Protein AF-A0A0C3IH65-F1 (afdb_monomer_lite)

Secondary structure (DSSP, 8-state):
-GGGG-TTSS-GGGEEEEEEEPTT--SSGGGGSEEEE-SS-TTEETTTEEPPTTEEEEEEE-SSSS-PEEEEEEEGGGEEEPPP-STT-EEEE-SSTTTT-EEEEEEEESSSSSPEEEETT--EEEGGGEEEEEE-

Structure (mmCIF, N/CA/C/O backbone):
data_AF-A0A0C3IH65-F1
#
_entry.id   AF-A0A0C3IH65-F1
#
loop_
_atom_site.group_PDB
_atom_site.id
_atom_site.type_symbol
_atom_site.label_atom_id
_atom_site.label_alt_id
_atom_site.label_comp_id
_atom_site.label_asym_id
_atom_site.label_entity_id
_atom_site.label_seq_id
_atom_site.pdbx_PDB_ins_code
_atom_site.Cartn_x
_atom_site.Cartn_y
_atom_site.Cartn_z
_atom_site.occupancy
_atom_site.B_iso_or_equiv
_atom_site.auth_seq_id
_atom_site.auth_comp_id
_atom_site.auth_asym_id
_atom_site.auth_atom_id
_atom_site.pdbx_PDB_model_num
ATOM 1 N N . VAL A 1 1 ? 1.872 -9.777 -1.717 1.00 82.19 1 VAL A N 1
ATOM 2 C CA . VAL A 1 1 ? 1.281 -8.503 -2.195 1.00 82.19 1 VAL A CA 1
ATOM 3 C C . VAL A 1 1 ? 0.671 -8.653 -3.597 1.00 82.19 1 VAL A C 1
ATOM 5 O O . VAL A 1 1 ? 0.864 -7.795 -4.442 1.00 82.19 1 VAL A O 1
ATOM 8 N N . SER A 1 2 ? -0.071 -9.734 -3.873 1.00 87.75 2 SER A N 1
ATOM 9 C CA . SER A 1 2 ? -0.661 -9.985 -5.206 1.00 87.75 2 SER A CA 1
ATOM 10 C C . SER A 1 2 ? -1.624 -8.884 -5.655 1.00 87.75 2 SER A C 1
ATOM 12 O O . SER A 1 2 ? -1.628 -8.530 -6.823 1.00 87.75 2 SER A O 1
ATOM 14 N N . TRP A 1 3 ? -2.352 -8.287 -4.710 1.00 93.31 3 TRP A N 1
ATOM 15 C CA . TRP A 1 3 ? -3.235 -7.137 -4.918 1.00 93.31 3 TRP A CA 1
ATOM 16 C C . TRP A 1 3 ? -2.546 -5.919 -5.554 1.00 93.31 3 TRP A C 1
ATOM 18 O O . TRP A 1 3 ? -3.207 -5.126 -6.207 1.00 93.31 3 TRP A O 1
ATOM 28 N N . LEU A 1 4 ? -1.219 -5.768 -5.424 1.00 92.38 4 LEU A N 1
ATOM 29 C CA . LEU A 1 4 ? -0.493 -4.712 -6.139 1.00 92.38 4 LEU A CA 1
ATOM 30 C C . LEU A 1 4 ? -0.502 -4.933 -7.651 1.00 92.38 4 LEU A C 1
ATOM 32 O O . LEU A 1 4 ? -0.248 -3.993 -8.380 1.00 92.38 4 LEU A O 1
ATOM 36 N N . PHE A 1 5 ? -0.744 -6.138 -8.154 1.00 93.75 5 PHE A N 1
ATOM 37 C CA . PHE A 1 5 ? -0.704 -6.439 -9.590 1.00 93.75 5 PHE A CA 1
ATOM 38 C C . PHE A 1 5 ? -2.085 -6.430 -10.242 1.00 93.75 5 PHE A C 1
ATOM 40 O O . PHE A 1 5 ? -2.184 -6.545 -11.457 1.00 93.75 5 PHE A O 1
ATOM 47 N N . ASP A 1 6 ? -3.130 -6.242 -9.447 1.00 94.44 6 ASP A N 1
ATOM 48 C CA . ASP A 1 6 ? -4.494 -6.073 -9.918 1.00 94.44 6 ASP A CA 1
ATOM 49 C C . ASP A 1 6 ? -4.770 -4.575 -10.098 1.00 94.44 6 ASP A C 1
ATOM 51 O O . ASP A 1 6 ? -4.715 -3.816 -9.134 1.00 94.44 6 ASP A O 1
ATOM 55 N N . ASN A 1 7 ? -4.982 -4.129 -11.338 1.00 91.94 7 ASN A N 1
ATOM 56 C CA . ASN A 1 7 ? -5.212 -2.713 -11.647 1.00 91.94 7 ASN A CA 1
ATOM 57 C C . ASN A 1 7 ? -6.563 -2.202 -11.147 1.00 91.94 7 ASN A C 1
ATOM 59 O O . ASN A 1 7 ? -6.680 -1.004 -10.895 1.00 91.94 7 ASN A O 1
ATOM 63 N N . ASP A 1 8 ? -7.531 -3.095 -10.961 1.00 93.44 8 ASP A N 1
ATOM 64 C CA . ASP A 1 8 ? -8.878 -2.746 -10.518 1.00 93.44 8 ASP A CA 1
ATOM 65 C C . ASP A 1 8 ? -8.993 -2.763 -8.988 1.00 93.44 8 ASP A C 1
ATOM 67 O O . ASP A 1 8 ? -10.004 -2.345 -8.428 1.00 93.44 8 ASP A O 1
ATOM 71 N N . PHE A 1 9 ? -7.927 -3.179 -8.293 1.00 94.56 9 PHE A N 1
ATOM 72 C CA . PHE A 1 9 ? -7.905 -3.260 -6.838 1.00 94.56 9 PHE A CA 1
ATOM 73 C C . PHE A 1 9 ? -8.084 -1.901 -6.161 1.00 94.56 9 PHE A C 1
ATOM 75 O O . PHE A 1 9 ? -8.747 -1.803 -5.140 1.00 94.56 9 PHE A O 1
ATOM 82 N N . CYS A 1 10 ? -7.440 -0.849 -6.666 1.00 93.38 10 CYS A N 1
ATOM 83 C CA . CYS A 1 10 ? -7.456 0.478 -6.057 1.00 93.38 10 CYS A CA 1
ATOM 84 C C . CYS A 1 10 ? -7.096 1.536 -7.100 1.00 93.38 10 CYS A C 1
ATOM 86 O O . CYS A 1 10 ? -6.375 1.270 -8.060 1.00 93.38 10 CYS A O 1
ATOM 88 N N . ASN A 1 11 ? -7.507 2.784 -6.871 1.00 91.50 11 ASN A N 1
ATOM 89 C CA . ASN A 1 11 ? -7.046 3.915 -7.668 1.00 91.50 11 ASN A CA 1
ATOM 90 C C . ASN A 1 11 ? -5.577 4.282 -7.359 1.00 91.50 11 ASN A C 1
ATOM 92 O O . ASN A 1 11 ? -5.292 5.290 -6.709 1.00 91.50 11 ASN A O 1
ATOM 96 N N . PHE A 1 12 ? -4.633 3.466 -7.832 1.00 91.12 12 PHE A N 1
ATOM 97 C CA . PHE A 1 12 ? -3.194 3.651 -7.603 1.00 91.12 12 PHE A CA 1
ATOM 98 C C . PHE A 1 12 ? -2.638 4.965 -8.166 1.00 91.12 12 PHE A C 1
ATOM 100 O O . PHE A 1 12 ? -1.630 5.458 -7.673 1.00 91.12 12 PHE A O 1
ATOM 107 N N . SER A 1 13 ? -3.305 5.573 -9.153 1.00 91.56 13 SER A N 1
ATOM 108 C CA . SER A 1 13 ? -2.844 6.827 -9.765 1.00 91.56 13 SER A CA 1
ATOM 109 C C . SER A 1 13 ? -2.916 8.043 -8.834 1.00 91.56 13 SER A C 1
ATOM 111 O O . SER A 1 13 ? -2.305 9.067 -9.125 1.00 91.56 13 SER A O 1
ATOM 113 N N . LYS A 1 14 ? -3.657 7.947 -7.722 1.00 93.31 14 LYS A N 1
ATOM 114 C CA . LYS A 1 14 ? -3.840 9.043 -6.755 1.00 93.31 14 LYS A CA 1
ATOM 115 C C . LYS A 1 14 ? -3.167 8.798 -5.407 1.00 93.31 14 LYS A C 1
ATOM 117 O O . LYS A 1 14 ? -3.189 9.681 -4.552 1.00 93.31 14 LYS A O 1
ATOM 122 N N . TRP A 1 15 ? -2.618 7.603 -5.196 1.00 94.56 15 TRP A N 1
ATOM 123 C CA . TRP A 1 15 ? -2.179 7.162 -3.879 1.00 94.56 15 TRP A CA 1
ATOM 124 C C . TRP A 1 15 ? -0.868 6.395 -3.943 1.00 94.56 15 TRP A C 1
ATOM 126 O O . TRP A 1 15 ? -0.753 5.356 -4.592 1.00 94.56 15 TRP A O 1
ATOM 136 N N . HIS A 1 16 ? 0.107 6.883 -3.187 1.00 94.31 16 HIS A N 1
ATOM 137 C CA . HIS A 1 16 ? 1.350 6.189 -2.926 1.00 94.31 16 HIS A CA 1
ATOM 138 C C . HIS A 1 16 ? 1.065 5.079 -1.928 1.00 94.31 16 HIS A C 1
ATOM 140 O O . HIS A 1 16 ? 0.645 5.333 -0.797 1.00 94.31 16 HIS A O 1
ATOM 146 N N . VAL A 1 17 ? 1.319 3.838 -2.327 1.00 95.69 17 VAL A N 1
ATOM 147 C CA . VAL A 1 17 ? 1.208 2.697 -1.429 1.00 95.69 17 VAL A CA 1
ATOM 148 C C . VAL A 1 17 ? 2.499 2.558 -0.641 1.00 95.69 17 VAL A C 1
ATOM 150 O O . VAL A 1 17 ? 3.578 2.420 -1.219 1.00 95.69 17 VAL A O 1
ATOM 153 N N . CYS A 1 18 ? 2.389 2.566 0.685 1.00 95.50 18 CYS A N 1
ATOM 154 C CA . CYS A 1 18 ? 3.531 2.434 1.574 1.00 95.50 18 CYS A CA 1
ATOM 155 C C . CYS A 1 18 ? 3.865 0.964 1.831 1.00 95.50 18 CYS A C 1
ATOM 157 O O . CYS A 1 18 ? 3.042 0.188 2.313 1.00 95.50 18 CYS A O 1
ATOM 159 N N . LEU A 1 19 ? 5.109 0.583 1.570 1.00 95.19 19 LEU A N 1
ATOM 160 C CA . LEU A 1 19 ? 5.597 -0.785 1.673 1.00 95.19 19 LEU A CA 1
ATOM 161 C C . LEU A 1 19 ? 6.817 -0.852 2.590 1.00 95.19 19 LEU A C 1
ATOM 163 O O . LEU A 1 19 ? 7.590 0.095 2.719 1.00 95.19 19 LEU A O 1
ATOM 167 N N . ARG A 1 20 ? 7.002 -1.999 3.233 1.00 93.06 20 ARG A N 1
ATOM 168 C CA . ARG A 1 20 ? 8.234 -2.366 3.929 1.00 93.06 20 ARG A CA 1
ATOM 169 C C . ARG A 1 20 ? 9.035 -3.306 3.051 1.00 93.06 20 ARG A C 1
ATOM 171 O O . ARG A 1 20 ? 8.476 -4.253 2.495 1.00 93.06 20 ARG A O 1
ATOM 178 N N . VAL A 1 21 ? 10.338 -3.068 2.994 1.00 91.06 21 VAL A N 1
ATOM 179 C CA . VAL A 1 21 ? 11.283 -3.928 2.283 1.00 91.06 21 VAL A CA 1
ATOM 180 C C . VAL A 1 21 ? 11.794 -5.005 3.239 1.00 91.06 21 VAL A C 1
ATOM 182 O O . VAL A 1 21 ? 12.194 -4.713 4.365 1.00 91.06 21 VAL A O 1
ATOM 185 N N . GLY A 1 22 ? 11.750 -6.260 2.807 1.00 85.50 22 GLY A N 1
ATOM 186 C CA . GLY A 1 22 ? 12.278 -7.396 3.547 1.00 85.50 22 GLY A CA 1
ATOM 187 C C . GLY A 1 22 ? 13.802 -7.342 3.660 1.00 85.50 22 GLY A C 1
ATOM 188 O O . GLY A 1 22 ? 14.491 -6.842 2.774 1.00 85.50 22 GLY A O 1
ATOM 189 N N . LEU A 1 23 ? 14.341 -7.907 4.743 1.00 77.12 23 LEU A N 1
ATOM 190 C CA . LEU A 1 23 ? 15.789 -7.939 4.998 1.00 77.12 23 LEU A CA 1
ATOM 191 C C . LEU A 1 23 ? 16.584 -8.703 3.927 1.00 77.12 23 LEU A C 1
ATOM 193 O O . LEU A 1 23 ? 17.772 -8.455 3.775 1.00 77.12 23 LEU A O 1
ATOM 197 N N . ALA A 1 24 ? 15.935 -9.608 3.187 1.00 74.00 24 ALA A N 1
ATOM 198 C CA . ALA A 1 24 ? 16.552 -10.382 2.109 1.00 74.00 24 ALA A CA 1
ATOM 199 C C . ALA A 1 24 ? 16.903 -9.538 0.867 1.00 74.00 24 ALA A C 1
ATOM 201 O O . ALA A 1 24 ? 17.653 -9.991 0.000 1.00 74.00 24 ALA A O 1
ATOM 202 N N . TYR A 1 25 ? 16.380 -8.312 0.762 1.00 78.56 25 TYR A N 1
ATOM 203 C CA . TYR A 1 25 ? 16.714 -7.411 -0.330 1.00 78.56 25 TYR A CA 1
ATOM 204 C C . TYR A 1 25 ? 18.108 -6.801 -0.113 1.00 78.56 25 TYR A C 1
ATOM 206 O O . TYR A 1 25 ? 18.279 -5.784 0.555 1.00 78.56 25 TYR A O 1
ATOM 214 N N . ASN A 1 26 ? 19.118 -7.429 -0.713 1.00 66.38 26 ASN A N 1
ATOM 215 C CA . ASN A 1 26 ? 20.540 -7.127 -0.502 1.00 66.38 26 ASN A CA 1
ATOM 216 C C . ASN A 1 26 ? 21.049 -5.822 -1.154 1.00 66.38 26 ASN A C 1
ATOM 218 O O . ASN A 1 26 ? 22.254 -5.579 -1.165 1.00 66.38 26 ASN A O 1
ATOM 222 N N . ARG A 1 27 ? 20.180 -4.961 -1.705 1.00 65.62 27 ARG A N 1
ATOM 223 C CA . ARG A 1 27 ? 20.586 -3.690 -2.344 1.00 65.62 27 ARG A CA 1
ATOM 224 C C . ARG A 1 27 ? 20.491 -2.484 -1.396 1.00 65.62 27 ARG A C 1
ATOM 226 O O . ARG A 1 27 ? 19.945 -1.448 -1.760 1.00 65.62 27 ARG A O 1
ATOM 233 N N . GLY A 1 28 ? 21.035 -2.615 -0.183 1.00 62.53 28 GLY A N 1
ATOM 234 C CA . GLY A 1 28 ? 21.244 -1.500 0.755 1.00 62.53 28 GLY A CA 1
ATOM 235 C C . GLY A 1 28 ? 20.417 -1.542 2.049 1.00 62.53 28 GLY A C 1
ATOM 236 O O . GLY A 1 28 ? 19.769 -2.529 2.381 1.00 62.53 28 GLY A O 1
ATOM 237 N N . THR A 1 29 ? 20.436 -0.441 2.809 1.00 70.62 29 THR A N 1
ATOM 238 C CA . THR A 1 29 ? 19.802 -0.271 4.139 1.00 70.62 29 THR A CA 1
ATOM 239 C C . THR A 1 29 ? 18.297 0.045 4.086 1.00 70.62 29 THR A C 1
ATOM 241 O O . THR A 1 29 ? 17.744 0.659 5.003 1.00 70.62 29 THR A O 1
ATOM 244 N N . LEU A 1 30 ? 17.596 -0.391 3.033 1.00 75.88 30 LEU A N 1
ATOM 245 C CA . LEU A 1 30 ? 16.155 -0.150 2.874 1.00 75.88 30 LEU A CA 1
ATOM 246 C C . LEU A 1 30 ? 15.288 -0.994 3.815 1.00 75.88 30 LEU A C 1
ATOM 248 O O . LEU A 1 30 ? 14.157 -0.609 4.090 1.00 75.88 30 LEU A O 1
ATOM 252 N N . GLY A 1 31 ? 15.815 -2.084 4.384 1.00 70.56 31 GLY A N 1
ATOM 253 C CA . GLY A 1 31 ? 15.051 -2.995 5.251 1.00 70.56 31 GLY A CA 1
ATOM 254 C C . GLY A 1 31 ? 14.470 -2.371 6.532 1.00 70.56 31 GLY A C 1
ATOM 255 O O . GLY A 1 31 ? 13.645 -2.987 7.202 1.00 70.56 31 GLY A O 1
ATOM 256 N N . LYS A 1 32 ? 14.879 -1.144 6.892 1.00 73.12 32 LYS A N 1
ATOM 257 C CA . LYS A 1 32 ? 14.309 -0.374 8.016 1.00 73.12 32 LYS A CA 1
ATOM 258 C C . LYS A 1 32 ? 13.386 0.768 7.576 1.00 73.12 32 LYS A C 1
ATOM 260 O O . LYS A 1 32 ? 12.828 1.449 8.433 1.00 73.12 32 LYS A O 1
ATOM 265 N N . ARG A 1 33 ? 13.253 1.012 6.271 1.00 82.88 33 ARG A N 1
ATOM 266 C CA . ARG A 1 33 ? 12.524 2.155 5.714 1.00 82.88 33 ARG A CA 1
ATOM 267 C C . ARG A 1 33 ? 11.148 1.733 5.205 1.00 82.88 33 ARG A C 1
ATOM 269 O O . ARG A 1 33 ? 10.929 0.586 4.815 1.00 82.88 33 ARG A O 1
ATOM 276 N N . VAL A 1 34 ? 10.228 2.692 5.218 1.00 88.62 34 VAL A N 1
ATOM 277 C CA . VAL A 1 34 ? 8.999 2.625 4.427 1.00 88.62 34 VAL A CA 1
ATOM 278 C C . VAL A 1 34 ? 9.326 3.214 3.059 1.00 88.62 34 VAL A C 1
ATOM 280 O O . VAL A 1 34 ? 9.920 4.287 2.981 1.00 88.62 34 VAL A O 1
ATOM 283 N N . VAL A 1 35 ? 8.990 2.479 2.007 1.00 91.81 35 VAL A N 1
ATOM 284 C CA . VAL A 1 35 ? 9.146 2.893 0.608 1.00 91.81 35 VAL A CA 1
ATOM 285 C C . VAL A 1 35 ? 7.768 3.092 -0.002 1.00 91.81 35 VAL A C 1
ATOM 287 O O . VAL A 1 35 ? 6.795 2.513 0.484 1.00 91.81 35 VAL A O 1
ATOM 290 N N . HIS A 1 36 ? 7.665 3.901 -1.046 1.00 93.56 36 HIS A N 1
ATOM 291 C CA . HIS A 1 36 ? 6.383 4.235 -1.664 1.00 93.56 36 HIS A CA 1
ATOM 292 C C . HIS A 1 36 ? 6.344 3.743 -3.102 1.00 93.56 36 HIS A C 1
ATOM 294 O O . HIS A 1 36 ? 7.366 3.773 -3.772 1.00 93.56 36 HIS A O 1
ATOM 300 N N . THR A 1 37 ? 5.197 3.291 -3.602 1.00 93.94 37 THR A N 1
ATOM 301 C CA . THR A 1 37 ? 5.062 3.021 -5.042 1.00 93.94 37 THR A CA 1
ATOM 302 C C . THR A 1 37 ? 5.262 4.295 -5.851 1.00 93.94 37 THR A C 1
ATOM 304 O O . THR A 1 37 ? 4.876 5.379 -5.411 1.00 93.94 37 THR A O 1
ATOM 307 N N . THR A 1 38 ? 5.828 4.169 -7.048 1.00 91.12 38 THR A N 1
ATOM 308 C CA . THR A 1 38 ? 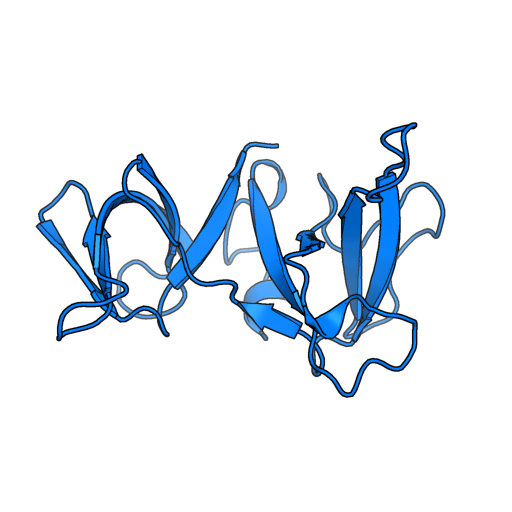5.864 5.284 -8.005 1.00 91.12 38 THR A CA 1
ATOM 309 C C . THR A 1 38 ? 4.452 5.581 -8.525 1.00 91.12 38 THR A C 1
ATOM 311 O O . THR A 1 38 ? 3.573 4.720 -8.489 1.00 91.12 38 THR A O 1
ATOM 314 N N . ILE A 1 39 ? 4.223 6.822 -8.945 1.00 87.88 39 ILE A N 1
ATOM 315 C CA . ILE A 1 39 ? 2.956 7.335 -9.479 1.00 87.88 39 ILE A CA 1
ATOM 316 C C . ILE A 1 39 ? 3.256 8.062 -10.793 1.00 87.88 39 ILE A C 1
ATOM 318 O O . ILE A 1 39 ? 4.351 8.615 -10.920 1.00 87.88 39 ILE A O 1
ATOM 322 N N . PRO A 1 40 ? 2.325 8.070 -11.767 1.00 88.25 40 PRO A N 1
ATOM 323 C CA . PRO A 1 40 ? 0.987 7.451 -11.741 1.00 88.25 40 PRO A CA 1
ATOM 324 C C . PRO A 1 40 ? 0.985 5.934 -11.938 1.00 88.25 40 PRO A C 1
ATOM 326 O O . PRO A 1 40 ? -0.016 5.282 -11.646 1.00 88.25 40 PRO A O 1
ATOM 329 N N . ASP A 1 41 ? 2.106 5.371 -12.382 1.00 90.50 41 ASP A N 1
ATOM 330 C CA . ASP A 1 41 ? 2.270 3.938 -12.587 1.00 90.50 41 ASP A CA 1
ATOM 331 C C . ASP A 1 41 ? 3.274 3.361 -11.579 1.00 90.50 41 ASP A C 1
ATOM 333 O O . ASP A 1 41 ? 4.463 3.682 -11.583 1.00 90.50 41 ASP A O 1
ATOM 337 N N . ARG A 1 42 ? 2.783 2.450 -10.733 1.00 91.75 42 ARG A N 1
ATOM 338 C CA . ARG A 1 42 ? 3.559 1.724 -9.713 1.00 91.75 42 ARG A CA 1
ATOM 339 C C . ARG A 1 42 ? 4.603 0.768 -10.284 1.00 91.75 42 ARG A C 1
ATOM 341 O O . ARG A 1 42 ? 5.413 0.226 -9.531 1.00 91.75 42 ARG A O 1
ATOM 348 N N . PHE A 1 43 ? 4.603 0.562 -11.593 1.00 92.94 43 PHE A N 1
ATOM 349 C CA . PHE A 1 43 ? 5.601 -0.220 -12.305 1.00 92.94 43 PHE A CA 1
ATOM 350 C C . PHE A 1 43 ? 6.557 0.652 -13.111 1.00 92.94 43 PHE A C 1
ATOM 352 O O . PHE A 1 43 ? 7.620 0.164 -13.469 1.00 92.94 43 PHE A O 1
ATOM 359 N N . PHE A 1 44 ? 6.262 1.927 -13.353 1.00 90.88 44 PHE A N 1
ATOM 360 C CA . PHE A 1 44 ? 7.137 2.790 -14.140 1.00 90.88 44 PHE A CA 1
ATOM 361 C C . PHE A 1 44 ? 8.053 3.635 -13.249 1.00 90.88 44 PHE A C 1
ATOM 363 O O . PHE A 1 44 ? 7.680 4.087 -12.169 1.00 90.88 44 PHE A O 1
ATOM 370 N N . SER A 1 45 ? 9.286 3.849 -13.688 1.00 83.69 45 SER A N 1
ATOM 371 C CA . SER A 1 45 ? 10.197 4.864 -13.162 1.00 83.69 45 SER A CA 1
ATOM 372 C C . SER A 1 45 ? 10.695 5.687 -14.338 1.00 83.69 45 SER A C 1
ATOM 374 O O . SER A 1 45 ? 11.221 5.118 -15.289 1.00 83.69 45 SER A O 1
ATOM 376 N N . GLU A 1 46 ? 10.628 7.015 -14.257 1.00 80.06 46 GLU A N 1
ATOM 377 C CA . GLU A 1 46 ? 11.191 7.884 -15.304 1.00 80.06 46 GLU A CA 1
ATOM 378 C C . GLU A 1 46 ? 12.678 7.600 -15.562 1.00 80.06 46 GLU A C 1
ATOM 380 O O . GLU A 1 46 ? 13.155 7.693 -16.689 1.00 80.06 46 GLU A O 1
ATOM 385 N N . LYS A 1 47 ? 13.411 7.195 -14.519 1.00 81.19 47 LYS A N 1
ATOM 386 C CA . LYS A 1 47 ? 14.850 6.930 -14.585 1.00 81.19 47 LYS A CA 1
ATOM 387 C C . LYS A 1 47 ? 15.193 5.538 -15.121 1.00 81.19 47 LYS A C 1
ATOM 389 O O . LYS A 1 47 ? 16.266 5.354 -15.692 1.00 81.19 47 LYS A O 1
ATOM 394 N N . HIS A 1 48 ? 14.334 4.547 -14.883 1.00 83.19 48 HIS A N 1
ATOM 395 C CA . HIS A 1 48 ? 14.658 3.132 -15.108 1.00 83.19 48 HIS A CA 1
ATOM 396 C C . HIS A 1 48 ? 13.687 2.400 -16.044 1.00 83.19 48 HIS A C 1
ATOM 398 O O . HIS A 1 48 ? 13.926 1.241 -16.373 1.00 83.19 48 HIS A O 1
ATOM 404 N N . GLY A 1 49 ? 12.629 3.067 -16.505 1.00 89.00 49 GLY A N 1
ATOM 405 C CA . GLY A 1 49 ? 11.588 2.485 -17.342 1.00 89.00 49 GLY A CA 1
ATOM 406 C C . GLY A 1 49 ? 10.619 1.598 -16.560 1.00 89.00 49 GLY A C 1
ATOM 407 O O . GLY A 1 49 ? 10.389 1.787 -15.364 1.00 89.00 49 GLY A O 1
ATOM 408 N N . VAL A 1 50 ? 10.021 0.639 -17.265 1.00 92.62 50 VAL A N 1
ATOM 409 C CA . VAL A 1 50 ? 9.048 -0.307 -16.705 1.00 92.62 50 VAL A CA 1
ATOM 410 C C . VAL A 1 50 ? 9.768 -1.373 -15.874 1.00 92.62 50 VAL A C 1
ATOM 412 O O . VAL A 1 50 ? 10.751 -1.973 -16.310 1.00 92.62 50 VAL A O 1
ATOM 415 N N . ALA A 1 51 ? 9.256 -1.632 -14.675 1.00 91.88 51 ALA A N 1
ATOM 416 C CA . ALA A 1 51 ? 9.722 -2.679 -13.786 1.00 91.88 51 ALA A CA 1
ATOM 417 C C . ALA A 1 51 ? 9.545 -4.062 -14.441 1.00 91.88 51 ALA A C 1
ATOM 419 O O . ALA A 1 51 ? 8.516 -4.317 -15.072 1.00 91.88 51 ALA A O 1
ATOM 420 N N . PRO A 1 52 ? 10.499 -4.996 -14.271 1.00 92.69 52 PRO A N 1
ATOM 421 C CA . PRO A 1 52 ? 10.335 -6.357 -14.760 1.00 92.69 52 PRO A CA 1
ATOM 422 C C . PRO A 1 52 ? 9.100 -7.041 -14.152 1.00 92.69 52 PRO A C 1
ATOM 424 O O . PRO A 1 52 ? 8.670 -6.680 -13.051 1.00 92.69 52 PRO A O 1
ATOM 427 N N . PRO A 1 53 ? 8.567 -8.094 -14.797 1.00 92.00 53 PRO A N 1
ATOM 428 C CA . PRO A 1 53 ? 7.461 -8.869 -14.247 1.00 92.00 53 PRO A CA 1
ATOM 429 C C . PRO A 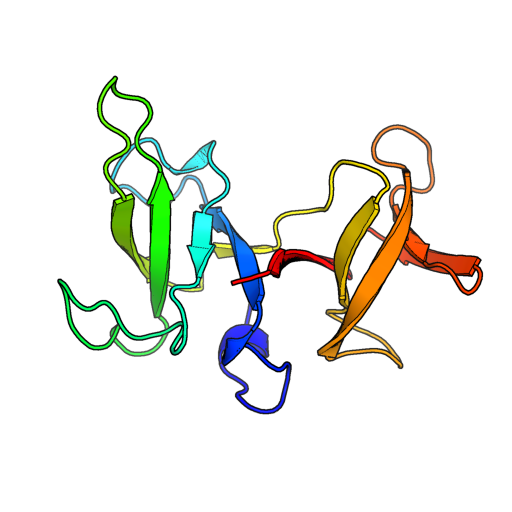1 53 ? 7.708 -9.295 -12.792 1.00 92.00 53 PRO A C 1
ATOM 431 O O . PRO A 1 53 ? 8.808 -9.711 -12.417 1.00 92.00 53 PRO A O 1
ATOM 434 N N . GLY A 1 54 ? 6.685 -9.150 -11.948 1.00 93.19 54 GLY A N 1
ATOM 435 C CA . GLY A 1 54 ? 6.764 -9.467 -10.517 1.00 93.19 54 GLY A CA 1
ATOM 436 C C . GLY A 1 54 ? 7.563 -8.471 -9.666 1.00 93.19 54 GLY A C 1
ATOM 437 O O . GLY A 1 54 ? 7.773 -8.733 -8.479 1.00 93.19 54 GLY A O 1
ATOM 438 N N . HIS A 1 55 ? 7.998 -7.343 -10.230 1.00 93.06 55 HIS A N 1
ATOM 439 C CA . HIS A 1 55 ? 8.661 -6.263 -9.501 1.00 93.06 55 HIS A CA 1
ATOM 440 C C . HIS A 1 55 ? 7.774 -5.022 -9.424 1.00 93.06 55 HIS A C 1
ATOM 442 O O . HIS A 1 55 ? 6.844 -4.851 -10.206 1.00 93.06 55 HIS A O 1
ATOM 448 N N . VAL A 1 56 ? 8.075 -4.155 -8.462 1.00 92.62 56 VAL A N 1
ATOM 449 C CA . VAL A 1 56 ? 7.387 -2.880 -8.240 1.00 92.62 56 VAL A CA 1
ATOM 450 C C . VAL A 1 56 ? 8.421 -1.761 -8.282 1.00 92.62 56 VAL A C 1
ATOM 452 O O . VAL A 1 56 ? 9.512 -1.901 -7.722 1.00 92.62 56 VAL A O 1
ATOM 455 N N . SER A 1 57 ? 8.079 -0.661 -8.947 1.00 93.00 57 SER A N 1
ATOM 456 C CA . SER A 1 57 ? 8.862 0.571 -8.940 1.00 93.00 57 SER A CA 1
ATOM 457 C C . SER A 1 57 ? 8.535 1.356 -7.674 1.00 93.00 57 SER A C 1
ATOM 459 O O . SER A 1 57 ? 7.384 1.743 -7.455 1.00 93.00 57 SER A 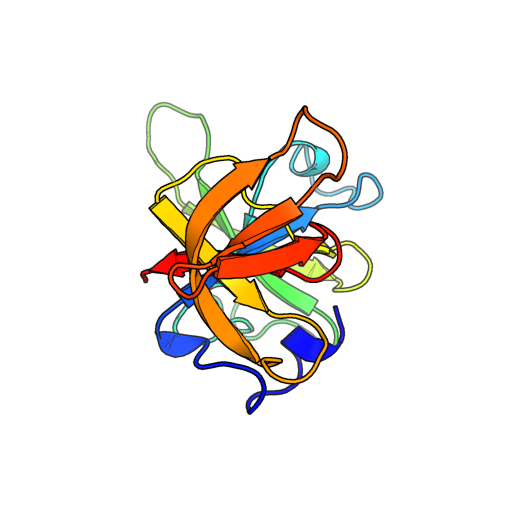O 1
ATOM 461 N N . VAL A 1 58 ? 9.535 1.598 -6.830 1.00 91.00 58 VAL A N 1
ATOM 462 C CA . VAL A 1 58 ? 9.373 2.314 -5.563 1.00 91.00 58 VAL A CA 1
ATOM 463 C C . VAL A 1 58 ? 10.266 3.545 -5.485 1.00 91.00 58 VAL A C 1
ATOM 465 O O . VAL A 1 58 ? 11.403 3.533 -5.956 1.00 91.00 58 VAL A O 1
ATOM 468 N N . THR A 1 59 ? 9.761 4.592 -4.847 1.00 89.06 59 THR A N 1
ATOM 469 C CA . THR A 1 59 ? 10.491 5.805 -4.496 1.00 89.06 59 THR A CA 1
ATOM 470 C C . THR A 1 59 ? 10.897 5.782 -3.027 1.00 89.06 59 THR A C 1
ATOM 472 O O . THR A 1 59 ? 10.162 5.317 -2.146 1.00 89.06 59 THR A O 1
ATOM 475 N N . VAL A 1 60 ? 12.101 6.281 -2.755 1.00 84.25 60 VAL A N 1
ATOM 476 C CA . VAL A 1 60 ? 12.663 6.411 -1.409 1.00 84.25 60 VAL A CA 1
ATOM 477 C C . VAL A 1 60 ? 13.289 7.788 -1.262 1.00 84.25 60 VAL A C 1
ATOM 479 O O . VAL A 1 60 ? 14.097 8.199 -2.090 1.00 84.25 60 VAL A O 1
ATOM 482 N N . THR A 1 61 ? 12.965 8.491 -0.181 1.00 74.50 61 THR A N 1
ATOM 483 C CA . THR A 1 61 ? 13.659 9.731 0.174 1.00 74.50 61 THR A CA 1
ATOM 484 C C . THR A 1 61 ? 14.999 9.398 0.835 1.00 74.50 61 THR A C 1
ATOM 486 O O . THR A 1 61 ? 15.043 8.690 1.852 1.00 74.50 61 THR A O 1
ATOM 489 N N . SER A 1 62 ? 16.106 9.886 0.270 1.00 66.12 62 SER A N 1
ATOM 490 C CA . SER A 1 62 ? 17.419 9.781 0.913 1.00 66.12 62 SER A CA 1
ATOM 491 C C . SER A 1 62 ? 17.477 10.627 2.192 1.00 66.12 62 SER A C 1
ATOM 493 O O . SER A 1 62 ? 16.783 11.628 2.334 1.00 66.12 62 SER A O 1
ATOM 495 N N . SER A 1 63 ? 18.303 10.204 3.150 1.00 61.25 63 SER A N 1
ATOM 496 C CA . SER A 1 63 ? 18.495 10.889 4.437 1.00 61.25 63 SER A CA 1
ATOM 497 C C . SER A 1 63 ? 19.603 11.951 4.409 1.00 61.25 63 SER A C 1
ATOM 499 O O . SER A 1 63 ? 19.919 12.520 5.450 1.00 61.25 63 SER A O 1
ATOM 501 N N . THR A 1 64 ? 20.245 12.180 3.262 1.00 55.31 64 THR A N 1
ATOM 502 C CA . THR A 1 64 ? 21.285 13.208 3.104 1.00 55.31 64 THR A CA 1
ATOM 503 C C . THR A 1 64 ? 20.680 14.585 2.812 1.00 55.31 64 THR A C 1
ATOM 505 O O . THR A 1 64 ? 19.562 14.682 2.325 1.00 55.31 64 THR A O 1
ATOM 508 N N . VAL A 1 65 ? 21.432 15.648 3.126 1.00 49.31 65 VAL A N 1
ATOM 509 C CA . VAL A 1 65 ? 21.026 17.076 3.198 1.00 49.31 65 VAL A CA 1
ATOM 510 C C . VAL A 1 65 ? 20.429 17.651 1.895 1.00 49.31 65 VAL A C 1
ATOM 512 O O . VAL A 1 65 ? 19.820 18.716 1.908 1.00 49.31 65 VAL A O 1
ATOM 515 N N . SER A 1 66 ? 20.51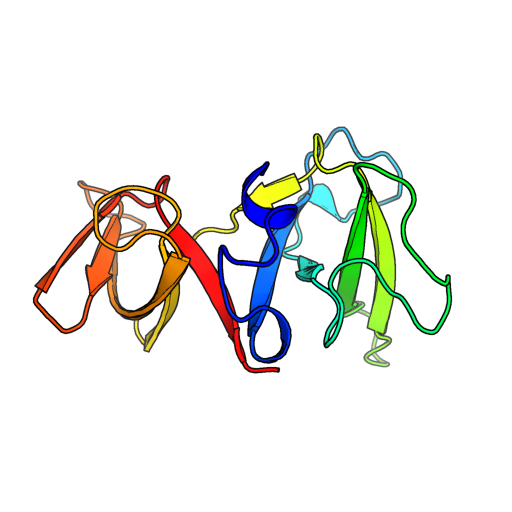6 16.928 0.781 1.00 50.94 66 SER A N 1
ATOM 516 C CA . SER A 1 66 ? 19.687 17.133 -0.405 1.00 50.94 66 SER A CA 1
ATOM 517 C C . SER A 1 66 ? 18.674 15.991 -0.504 1.00 50.94 66 SER A C 1
ATOM 519 O O . SER A 1 66 ? 19.049 14.821 -0.575 1.00 50.94 66 SER A O 1
ATOM 521 N N . THR A 1 67 ? 17.385 16.325 -0.491 1.00 59.41 67 THR A N 1
ATOM 522 C CA . THR A 1 67 ? 16.236 15.410 -0.561 1.00 59.41 67 THR A CA 1
ATOM 523 C C . THR A 1 67 ? 16.168 14.702 -1.920 1.00 59.41 67 THR A C 1
ATOM 525 O O . THR A 1 67 ? 15.275 14.944 -2.725 1.00 59.41 67 THR A O 1
ATOM 528 N N . ILE A 1 68 ? 17.152 13.860 -2.228 1.00 69.75 68 ILE A N 1
ATOM 529 C CA . ILE A 1 68 ? 17.195 13.096 -3.470 1.00 69.75 68 ILE A CA 1
ATOM 530 C C . ILE A 1 68 ? 16.163 11.976 -3.351 1.00 69.75 68 ILE A C 1
ATOM 532 O O . ILE A 1 68 ? 16.202 11.170 -2.415 1.00 69.75 68 ILE A O 1
ATOM 536 N N . ILE A 1 69 ? 15.234 11.953 -4.304 1.00 76.38 69 ILE A N 1
ATOM 537 C CA . ILE A 1 69 ? 14.321 10.835 -4.515 1.00 76.38 69 ILE A CA 1
ATOM 538 C C . ILE A 1 69 ? 15.093 9.771 -5.289 1.00 76.38 69 ILE A C 1
ATOM 540 O O . ILE A 1 69 ? 15.544 9.991 -6.413 1.00 76.38 69 ILE A O 1
ATOM 544 N N . GLU A 1 70 ? 15.271 8.612 -4.671 1.00 83.38 70 GLU A N 1
ATOM 545 C CA . GLU A 1 70 ? 15.831 7.441 -5.328 1.00 83.38 70 GLU A CA 1
ATOM 546 C C . GLU A 1 70 ? 14.710 6.537 -5.823 1.00 83.38 70 GLU A C 1
ATOM 548 O O . GLU A 1 70 ? 13.745 6.278 -5.102 1.00 83.38 70 GLU A O 1
ATOM 553 N N . HIS A 1 71 ? 14.870 6.015 -7.036 1.00 85.19 71 HIS A N 1
ATOM 554 C CA . HIS A 1 71 ? 13.971 5.022 -7.607 1.00 85.19 71 HIS A CA 1
ATOM 555 C C . HIS A 1 71 ? 14.630 3.649 -7.542 1.00 85.19 71 HIS A C 1
ATOM 557 O O . HIS A 1 71 ? 15.780 3.482 -7.948 1.00 85.19 71 HIS A O 1
ATOM 563 N N . HIS A 1 72 ? 13.888 2.665 -7.048 1.00 88.00 72 HIS A N 1
ATOM 564 C CA . HIS A 1 72 ? 14.313 1.275 -6.958 1.00 88.00 72 HIS A CA 1
ATOM 565 C C . HIS A 1 72 ? 13.268 0.377 -7.605 1.00 88.00 72 HIS A C 1
ATOM 567 O O . HIS A 1 72 ? 12.076 0.667 -7.577 1.00 88.00 72 HIS A O 1
ATOM 573 N N . THR A 1 73 ? 13.709 -0.756 -8.134 1.00 91.12 73 THR A N 1
ATOM 574 C CA . THR A 1 73 ? 12.813 -1.801 -8.626 1.00 91.12 73 THR A CA 1
ATOM 575 C C . THR A 1 73 ? 12.988 -3.029 -7.752 1.00 91.12 73 THR A C 1
ATOM 577 O O . THR A 1 73 ? 14.052 -3.648 -7.754 1.00 91.12 73 THR A O 1
ATOM 580 N N . ILE A 1 74 ? 11.960 -3.357 -6.969 1.00 90.56 74 ILE A N 1
ATOM 581 C CA . ILE A 1 74 ? 12.047 -4.373 -5.913 1.00 90.56 74 ILE A CA 1
ATOM 582 C C . ILE A 1 74 ? 11.121 -5.550 -6.244 1.00 90.56 74 ILE A C 1
ATOM 584 O O . ILE A 1 74 ? 9.963 -5.321 -6.605 1.00 90.56 74 ILE A O 1
ATOM 588 N N . PRO A 1 75 ? 11.585 -6.809 -6.114 1.00 92.25 75 PRO A N 1
ATOM 589 C CA . PRO A 1 75 ? 10.723 -7.976 -6.250 1.00 92.25 75 PRO A CA 1
ATOM 590 C C . PRO A 1 75 ? 9.567 -7.938 -5.246 1.00 92.25 75 PRO A C 1
ATOM 592 O O . PRO A 1 75 ? 9.768 -7.716 -4.054 1.00 92.25 75 PRO A O 1
ATOM 595 N N . ALA A 1 76 ? 8.354 -8.257 -5.691 1.00 92.06 76 ALA A N 1
ATOM 596 C CA . ALA A 1 76 ? 7.167 -8.263 -4.836 1.00 92.06 76 ALA A CA 1
ATOM 597 C C . ALA A 1 76 ? 7.274 -9.203 -3.624 1.00 92.06 76 ALA A C 1
ATOM 599 O O . ALA A 1 76 ? 6.680 -8.939 -2.581 1.00 92.06 76 ALA A O 1
ATOM 600 N N . ARG A 1 77 ? 8.039 -10.296 -3.745 1.00 91.81 77 ARG A N 1
ATOM 601 C CA . ARG A 1 77 ? 8.310 -11.234 -2.640 1.00 91.81 77 ARG A CA 1
ATOM 602 C C . ARG A 1 77 ? 9.079 -10.595 -1.479 1.00 91.81 77 ARG A C 1
ATOM 604 O O . ARG A 1 77 ? 8.956 -11.059 -0.353 1.00 91.81 77 ARG A O 1
ATOM 611 N N . ASP A 1 78 ? 9.824 -9.529 -1.761 1.00 92.12 78 ASP A N 1
ATOM 612 C CA . ASP A 1 78 ? 10.617 -8.787 -0.784 1.00 92.12 78 ASP A CA 1
ATOM 613 C C . ASP A 1 78 ? 9.857 -7.554 -0.267 1.00 92.12 78 ASP A C 1
ATOM 615 O O . ASP A 1 78 ? 10.427 -6.722 0.434 1.00 92.12 78 ASP A O 1
ATOM 619 N N . LEU A 1 79 ? 8.568 -7.418 -0.598 1.00 92.94 79 LEU A N 1
ATOM 620 C CA . LEU A 1 79 ? 7.715 -6.310 -0.180 1.00 92.94 79 LEU A CA 1
ATOM 621 C C . LEU A 1 79 ? 6.574 -6.807 0.707 1.00 92.94 79 LEU A C 1
ATOM 623 O O . LEU A 1 79 ? 5.935 -7.830 0.456 1.00 92.94 79 LEU A O 1
ATOM 627 N N . SER A 1 80 ? 6.273 -6.025 1.737 1.00 94.31 80 SER A N 1
ATOM 628 C CA . SER A 1 80 ? 5.111 -6.233 2.601 1.00 94.31 80 SER A CA 1
ATOM 629 C C . SER A 1 80 ? 4.365 -4.918 2.833 1.00 94.31 80 SER A C 1
ATOM 631 O O . SER A 1 80 ? 4.983 -3.856 2.749 1.00 94.31 80 SER A O 1
ATOM 633 N N . PRO A 1 81 ? 3.050 -4.952 3.112 1.00 95.75 81 PRO A N 1
ATOM 634 C CA . PRO A 1 81 ? 2.297 -3.748 3.450 1.00 95.75 81 PRO A CA 1
ATOM 635 C C . PRO A 1 81 ? 2.920 -3.018 4.645 1.00 95.75 81 PRO A C 1
ATOM 637 O O . PRO A 1 81 ? 3.275 -3.643 5.650 1.00 95.75 81 PRO A O 1
ATOM 640 N N . ALA A 1 82 ? 3.052 -1.694 4.564 1.00 95.31 82 ALA A N 1
ATOM 641 C CA . ALA A 1 82 ? 3.393 -0.902 5.735 1.00 95.31 82 ALA A CA 1
ATOM 642 C C . ALA A 1 82 ? 2.129 -0.645 6.559 1.00 95.31 82 ALA A C 1
ATOM 644 O O . ALA A 1 82 ? 1.139 -0.132 6.050 1.00 95.31 82 ALA A O 1
ATOM 645 N N . ASN A 1 83 ? 2.167 -0.966 7.849 1.00 95.00 83 ASN A N 1
ATOM 646 C CA . ASN A 1 83 ? 1.053 -0.655 8.739 1.00 95.00 83 ASN A CA 1
ATOM 647 C C . ASN A 1 83 ? 0.954 0.860 8.979 1.00 95.00 83 ASN A C 1
ATOM 649 O O . ASN A 1 83 ? 1.993 1.503 9.176 1.00 95.00 83 ASN A O 1
ATOM 653 N N . PRO A 1 84 ? -0.266 1.408 9.084 1.00 95.06 84 PRO A N 1
ATOM 654 C CA . PRO A 1 84 ? -0.473 2.736 9.641 1.00 95.06 84 PRO A CA 1
ATOM 655 C C . PRO A 1 84 ? 0.068 2.842 11.070 1.00 95.06 84 PRO A C 1
ATOM 657 O O . PRO A 1 84 ? 0.124 1.859 11.818 1.00 95.06 84 PRO A O 1
ATOM 660 N N . THR A 1 85 ? 0.464 4.048 11.461 1.00 93.44 85 THR A N 1
ATOM 661 C CA . THR A 1 85 ? 1.121 4.320 12.745 1.00 93.44 85 THR A CA 1
ATOM 662 C C . THR A 1 85 ? 0.403 5.368 13.588 1.00 93.44 85 THR A C 1
ATOM 664 O O . THR A 1 85 ? 0.598 5.378 14.805 1.00 93.44 85 THR A O 1
ATOM 667 N N . SER A 1 86 ? -0.455 6.198 12.989 1.00 93.25 86 SER A N 1
ATOM 668 C CA . SER A 1 86 ? -1.154 7.285 13.677 1.00 93.25 86 SER A CA 1
ATOM 669 C C . SER A 1 86 ? -2.586 7.503 13.178 1.00 93.25 86 SER A C 1
ATOM 671 O O . SER A 1 86 ? -2.978 7.073 12.096 1.00 93.25 86 SER A O 1
ATOM 673 N N . THR A 1 87 ? -3.385 8.173 14.010 1.00 94.50 87 THR A N 1
ATOM 674 C CA . THR A 1 87 ? -4.700 8.712 13.630 1.00 94.50 87 THR A CA 1
ATOM 675 C C . THR A 1 87 ? -4.552 9.777 12.541 1.00 94.50 87 THR A C 1
ATOM 677 O O . THR A 1 87 ? -3.549 10.486 12.491 1.00 94.50 87 THR A O 1
ATOM 680 N N . GLY A 1 88 ? -5.559 9.888 11.676 1.00 94.06 88 GLY A N 1
ATOM 681 C CA . GLY A 1 88 ? -5.643 10.867 10.595 1.00 94.06 88 GLY A CA 1
ATOM 682 C C . GLY A 1 88 ? -4.954 10.438 9.299 1.00 94.06 88 GLY A C 1
ATOM 683 O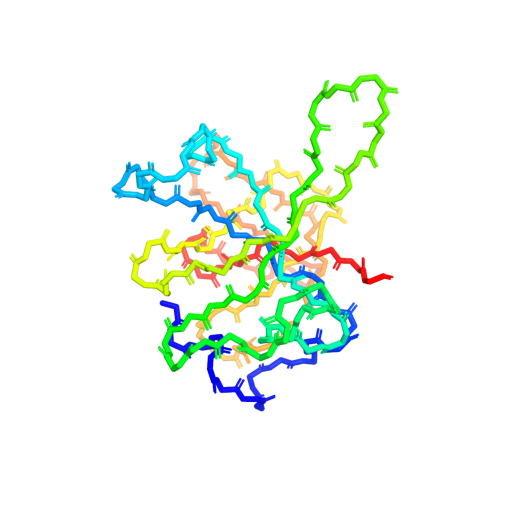 O . GLY A 1 88 ? -5.204 11.066 8.273 1.00 94.06 88 GLY A O 1
ATOM 684 N N . GLN A 1 89 ? -4.135 9.379 9.335 1.00 95.75 89 GLN A N 1
ATOM 685 C CA . GLN A 1 89 ? -3.566 8.739 8.146 1.00 95.75 89 GLN A CA 1
ATOM 686 C C . GLN A 1 89 ? -4.650 8.049 7.310 1.00 95.75 89 GLN A C 1
ATOM 688 O O . GLN A 1 89 ? -5.733 7.748 7.812 1.00 95.75 89 GLN A O 1
ATOM 693 N N . PHE A 1 90 ? -4.335 7.760 6.050 1.00 96.94 90 PHE A N 1
ATOM 694 C CA . PHE A 1 90 ? -5.182 6.963 5.169 1.00 96.94 90 PHE A CA 1
ATOM 695 C C . PHE A 1 90 ? -4.683 5.521 5.107 1.00 96.94 90 PHE A C 1
ATOM 697 O O . PHE A 1 90 ? -3.476 5.264 5.152 1.00 96.94 90 PHE A O 1
ATOM 704 N N . CYS A 1 91 ? -5.604 4.571 4.987 1.00 97.06 91 CYS A N 1
ATOM 705 C CA . CYS A 1 91 ? -5.262 3.185 4.709 1.00 97.06 91 CYS A CA 1
ATOM 706 C C . CYS A 1 91 ? -6.075 2.602 3.561 1.00 97.06 91 CYS A C 1
ATOM 708 O O . CYS A 1 91 ? -7.281 2.812 3.481 1.00 97.06 91 CYS A O 1
ATOM 710 N N . LEU A 1 92 ? -5.397 1.810 2.736 1.00 97.69 92 LEU A N 1
ATOM 711 C CA . LEU A 1 92 ? -5.985 0.880 1.784 1.00 97.69 92 LEU A CA 1
ATOM 712 C C . LEU A 1 92 ? -6.378 -0.409 2.507 1.00 97.69 92 LEU A C 1
ATOM 714 O O . LEU A 1 92 ? -5.559 -1.001 3.217 1.00 97.69 92 LEU A O 1
ATOM 718 N N . ILE A 1 93 ? -7.610 -0.860 2.305 1.00 97.44 93 ILE A N 1
ATOM 719 C CA . ILE A 1 93 ? -8.133 -2.094 2.887 1.00 97.44 93 ILE A CA 1
ATOM 720 C C . ILE A 1 93 ? -7.766 -3.273 1.982 1.00 97.44 93 ILE A C 1
ATOM 722 O O . ILE A 1 93 ? -8.071 -3.304 0.793 1.00 97.44 93 ILE A O 1
ATOM 726 N N . LEU A 1 94 ? -7.079 -4.265 2.548 1.00 96.94 94 LEU A N 1
ATOM 727 C CA . LEU A 1 94 ? -6.495 -5.375 1.795 1.00 96.94 94 LEU A CA 1
ATOM 728 C C . LEU A 1 94 ? -7.412 -6.596 1.692 1.00 96.94 94 LEU A C 1
ATOM 730 O O . LEU A 1 94 ? -7.193 -7.441 0.821 1.00 96.94 94 LEU A O 1
ATOM 734 N N . LYS A 1 95 ? -8.385 -6.739 2.600 1.00 94.94 95 LYS A N 1
ATOM 735 C CA . LYS A 1 95 ? -9.270 -7.909 2.708 1.00 94.94 95 LYS A CA 1
ATOM 736 C C . LYS A 1 95 ? -10.643 -7.529 3.259 1.00 94.94 95 LYS A C 1
ATOM 738 O O . LYS A 1 95 ? -10.767 -6.556 3.994 1.00 94.94 95 LYS A O 1
ATOM 743 N N . GLY A 1 96 ? -11.631 -8.383 2.996 1.00 93.94 96 GLY A N 1
ATOM 744 C CA . GLY A 1 96 ? -12.996 -8.237 3.503 1.00 93.94 96 GLY A CA 1
ATOM 745 C C . GLY A 1 96 ? -13.906 -7.501 2.524 1.00 93.94 96 GLY A C 1
ATOM 746 O O . GLY A 1 96 ? -13.564 -7.346 1.358 1.00 93.94 96 GLY A O 1
ATOM 747 N N . ALA A 1 97 ? -15.074 -7.072 3.004 1.00 93.38 97 ALA A N 1
ATOM 748 C CA . ALA A 1 97 ? -16.109 -6.467 2.163 1.00 93.38 97 ALA A CA 1
ATOM 749 C C . ALA A 1 97 ? -15.698 -5.115 1.555 1.00 93.38 97 ALA A C 1
ATOM 751 O O . ALA A 1 97 ? -16.152 -4.783 0.472 1.00 93.38 97 ALA A O 1
ATOM 752 N N . LEU A 1 98 ? -14.820 -4.376 2.238 1.00 95.44 98 LEU A N 1
ATOM 753 C CA . LEU A 1 98 ? -14.321 -3.062 1.812 1.00 95.44 98 LEU A CA 1
ATOM 754 C C . LEU A 1 98 ? -12.978 -3.162 1.065 1.00 95.44 98 LEU A C 1
ATOM 756 O O . LEU A 1 98 ? -12.196 -2.215 1.047 1.00 95.44 98 LEU A O 1
ATOM 760 N N . GLN A 1 99 ? -12.630 -4.343 0.543 1.00 96.50 99 GLN A N 1
ATOM 761 C CA . GLN A 1 99 ? -11.350 -4.562 -0.126 1.00 96.50 99 GLN A CA 1
ATOM 762 C C . GLN A 1 99 ? -11.165 -3.582 -1.290 1.00 96.50 99 GLN A C 1
ATOM 764 O O . GLN A 1 99 ? -12.063 -3.396 -2.103 1.00 96.50 99 GLN A O 1
ATOM 769 N N . GLY A 1 100 ? -9.976 -2.984 -1.367 1.00 96.25 100 GLY A N 1
ATOM 770 C CA . GLY A 1 100 ? -9.637 -2.018 -2.409 1.00 96.25 100 GLY A CA 1
ATOM 771 C C . GLY A 1 100 ? -9.997 -0.571 -2.077 1.00 96.25 100 GLY A C 1
ATOM 772 O O . GLY A 1 100 ? -9.477 0.361 -2.693 1.00 96.25 100 GLY A O 1
ATOM 773 N N . GLU A 1 101 ? -10.824 -0.356 -1.055 1.00 96.69 101 GLU A N 1
ATOM 774 C CA . GLU A 1 101 ? -11.206 0.982 -0.626 1.00 96.69 101 GLU A CA 1
ATOM 775 C C . GLU A 1 101 ? -10.115 1.650 0.215 1.00 96.69 101 GLU A C 1
ATOM 777 O O . GLU A 1 101 ? -9.371 1.004 0.964 1.00 96.69 101 GLU A O 1
ATOM 782 N N . ILE A 1 102 ? -10.048 2.979 0.118 1.00 96.44 102 ILE A N 1
ATOM 783 C CA . ILE A 1 102 ? -9.167 3.817 0.929 1.00 96.44 102 ILE A CA 1
ATOM 784 C C . ILE A 1 102 ? -10.011 4.623 1.901 1.00 96.44 102 ILE A C 1
ATOM 786 O O . ILE A 1 102 ? -10.895 5.374 1.496 1.00 96.44 102 ILE A O 1
ATOM 790 N N . HIS A 1 103 ? -9.679 4.515 3.183 1.00 96.88 103 HIS A N 1
ATOM 791 C CA . HIS A 1 103 ? -10.391 5.187 4.262 1.00 96.88 103 HIS A CA 1
ATOM 792 C C . HIS A 1 103 ? -9.442 5.971 5.153 1.00 96.88 103 HIS A C 1
ATOM 794 O O . HIS A 1 103 ? -8.269 5.619 5.320 1.00 96.88 103 HIS A O 1
ATOM 800 N N . ARG A 1 104 ? -9.964 7.037 5.759 1.00 96.44 104 ARG A N 1
ATOM 801 C CA . ARG A 1 104 ? -9.245 7.782 6.787 1.00 96.44 104 ARG A CA 1
ATOM 802 C C . ARG A 1 104 ? -9.350 7.059 8.126 1.00 96.44 104 ARG A C 1
ATOM 804 O O . ARG A 1 104 ? -10.403 6.559 8.515 1.00 96.44 104 ARG A O 1
ATOM 811 N N . ILE A 1 105 ? -8.241 7.017 8.852 1.00 96.12 105 ILE A N 1
ATOM 812 C CA . ILE A 1 105 ? -8.153 6.360 10.152 1.00 96.12 105 ILE A CA 1
ATOM 813 C C . ILE A 1 105 ? -8.582 7.341 11.237 1.00 96.12 105 ILE A C 1
ATOM 815 O O . ILE A 1 105 ? -7.862 8.292 11.546 1.00 96.12 105 ILE A O 1
ATOM 819 N N . ASN A 1 106 ? -9.705 7.058 11.888 1.00 95.62 106 ASN A N 1
ATOM 820 C CA . ASN A 1 106 ? -10.159 7.796 13.062 1.00 95.62 106 ASN A CA 1
ATOM 821 C C . ASN A 1 106 ? -9.322 7.440 14.304 1.00 95.62 106 ASN A C 1
ATOM 823 O O . ASN A 1 106 ? -8.923 8.296 15.094 1.00 95.62 106 ASN A O 1
ATOM 827 N N . LYS A 1 107 ? -8.973 6.159 14.471 1.00 94.62 107 LYS A N 1
ATOM 828 C CA . LYS A 1 107 ? -8.143 5.718 15.601 1.00 94.62 107 LYS A CA 1
ATOM 829 C C . LYS A 1 107 ? -7.153 4.639 15.204 1.00 94.62 107 LYS A C 1
ATOM 831 O O . LYS A 1 107 ? -7.548 3.574 14.749 1.00 94.62 107 LYS A O 1
ATOM 836 N N . CYS A 1 108 ? -5.869 4.876 15.458 1.00 93.75 108 CYS A N 1
ATOM 837 C CA . CYS A 1 108 ? -4.823 3.876 15.254 1.00 93.75 108 CYS A CA 1
ATOM 838 C C . CYS A 1 108 ? -4.388 3.260 16.593 1.00 93.75 108 CYS A C 1
ATOM 840 O O . CYS A 1 108 ? -3.946 3.962 17.504 1.00 93.75 108 CYS A O 1
ATOM 842 N N . GLN A 1 109 ? -4.519 1.941 16.733 1.00 89.00 109 GLN A N 1
ATOM 843 C CA . GLN A 1 109 ? -4.196 1.196 17.950 1.00 89.00 109 GLN A CA 1
ATOM 844 C C . GLN A 1 109 ? -3.014 0.255 17.695 1.00 89.00 109 GLN A C 1
ATOM 846 O O . GLN A 1 109 ? -3.169 -0.947 17.522 1.00 89.00 109 GLN A O 1
ATOM 851 N N . THR A 1 110 ? -1.795 0.794 17.675 1.00 83.94 110 THR A N 1
ATOM 852 C CA . THR A 1 110 ? -0.581 -0.007 17.409 1.00 83.94 110 THR A CA 1
ATOM 853 C C . THR A 1 110 ? -0.011 -0.698 18.651 1.00 83.94 110 THR A C 1
ATOM 855 O O . THR A 1 110 ? 0.655 -1.732 18.539 1.00 83.94 110 THR A O 1
ATOM 858 N N . LYS A 1 111 ? -0.265 -0.138 19.842 1.00 82.25 111 LYS A N 1
ATOM 859 C CA . LYS A 1 111 ? 0.299 -0.602 21.125 1.00 82.25 111 LYS A CA 1
ATOM 860 C C . LYS A 1 111 ? -0.696 -1.354 22.013 1.00 82.25 111 LYS A C 1
ATOM 862 O O . LYS A 1 111 ? -0.269 -2.190 22.801 1.00 82.25 111 LYS A O 1
ATOM 867 N N . LYS A 1 112 ? -1.996 -1.059 21.904 1.00 79.06 112 LYS A N 1
ATOM 868 C CA . LYS A 1 112 ? -3.058 -1.691 22.706 1.00 79.06 112 LYS A CA 1
ATOM 869 C C . LYS A 1 112 ? -3.653 -2.880 21.951 1.00 79.06 112 LYS A C 1
ATOM 871 O O . LYS A 1 112 ? -3.691 -2.862 20.726 1.00 79.06 112 LYS A O 1
ATOM 876 N N . SER A 1 113 ? -4.067 -3.908 22.688 1.00 78.38 113 SER A N 1
ATOM 877 C CA . SER A 1 113 ? -4.798 -5.044 22.122 1.00 78.38 113 SER A CA 1
ATOM 878 C C . SER A 1 113 ? -6.303 -4.733 22.103 1.00 78.38 113 SER A C 1
ATOM 880 O O . SER A 1 113 ? -6.790 -4.219 23.113 1.00 78.38 113 SER A O 1
ATOM 882 N N . PRO A 1 114 ? -7.034 -5.042 21.017 1.00 79.50 114 PRO A N 1
ATOM 883 C CA . PRO A 1 114 ? -6.535 -5.596 19.756 1.00 79.50 114 PRO A CA 1
ATOM 884 C C . PRO A 1 114 ? -5.799 -4.548 18.907 1.00 79.50 114 PRO A C 1
ATOM 886 O O . PRO A 1 114 ? -6.203 -3.390 18.825 1.00 79.50 114 PRO A O 1
ATOM 889 N N . LYS A 1 115 ? -4.708 -4.967 18.248 1.00 91.56 115 LYS A N 1
ATOM 890 C CA . LYS A 1 115 ? -3.947 -4.082 17.358 1.00 91.56 115 LYS A CA 1
ATOM 891 C C . LYS A 1 115 ? -4.688 -3.889 16.040 1.00 91.56 115 LYS A C 1
ATOM 893 O O . LYS A 1 115 ? -4.906 -4.858 15.311 1.00 91.56 115 LYS A O 1
ATOM 898 N N . GLY A 1 116 ? -4.992 -2.647 15.694 1.00 94.75 116 GLY A N 1
ATOM 899 C CA . GLY A 1 116 ? -5.782 -2.354 14.506 1.00 94.75 116 GLY A CA 1
ATOM 900 C C . GLY A 1 116 ? -5.966 -0.873 14.239 1.00 94.75 116 GLY A C 1
ATOM 901 O O . GLY A 1 116 ? -5.359 -0.014 14.885 1.00 94.75 116 GLY A O 1
ATOM 902 N N . VAL A 1 117 ? -6.831 -0.599 13.278 1.00 95.50 117 VAL A N 1
ATOM 903 C CA . VAL A 1 117 ? -7.340 0.728 12.960 1.00 95.50 117 VAL A CA 1
ATOM 904 C C . VAL A 1 117 ? -8.851 0.735 13.131 1.00 95.50 117 VAL A C 1
ATOM 906 O O . VAL A 1 117 ? -9.512 -0.291 12.979 1.00 95.50 117 VAL A O 1
ATOM 909 N N . VAL A 1 118 ? -9.382 1.900 13.469 1.00 95.50 118 VAL A N 1
ATOM 910 C CA . VAL A 1 118 ? -10.812 2.189 13.460 1.00 95.50 118 VAL A CA 1
ATOM 911 C C . VAL A 1 118 ? -11.041 3.254 12.402 1.00 95.50 118 VAL A C 1
ATOM 913 O O . VAL A 1 118 ? -10.377 4.298 12.438 1.00 95.50 118 VAL A O 1
ATOM 916 N N . LEU A 1 119 ? -11.935 2.966 11.464 1.00 95.38 119 LEU A N 1
ATOM 917 C CA . LEU A 1 119 ? -12.354 3.889 10.414 1.00 95.38 119 LEU A CA 1
ATOM 918 C C . LEU A 1 119 ? -13.337 4.932 10.979 1.00 95.38 119 LEU A C 1
ATOM 920 O O . LEU A 1 119 ? -13.726 4.873 12.150 1.00 95.38 119 LEU A O 1
ATOM 924 N N . GLU A 1 120 ? -13.708 5.929 10.178 1.00 91.12 120 GLU A N 1
ATOM 925 C CA . GLU A 1 120 ? -14.633 6.994 10.605 1.00 91.12 120 GLU A CA 1
ATOM 926 C C . GLU A 1 120 ? -16.050 6.481 10.902 1.00 91.12 120 GLU A C 1
ATOM 928 O O . GLU A 1 120 ? -16.693 6.978 11.824 1.00 91.12 120 GLU A O 1
ATOM 933 N N . ASP A 1 121 ? -16.493 5.435 10.207 1.00 90.12 121 ASP A N 1
ATOM 934 C CA . ASP A 1 121 ? -17.777 4.755 10.425 1.00 90.12 121 ASP A CA 1
ATOM 935 C C . ASP A 1 121 ? -17.791 3.833 11.669 1.00 90.12 121 ASP A C 1
ATOM 937 O O . ASP A 1 121 ? -18.811 3.231 11.996 1.00 90.12 121 ASP A O 1
ATOM 941 N N . GLY A 1 122 ? -16.661 3.716 12.378 1.00 91.56 122 GLY A N 1
ATOM 942 C CA . GLY A 1 122 ? -16.495 2.844 13.541 1.00 91.56 122 GLY A CA 1
ATOM 943 C C . GLY A 1 122 ? -16.042 1.417 13.217 1.00 91.56 122 GLY A C 1
ATOM 944 O O . GLY A 1 122 ? -15.768 0.650 14.147 1.00 91.56 122 GLY A O 1
ATOM 945 N N . THR A 1 123 ? -15.895 1.062 11.938 1.00 94.38 123 THR A N 1
ATOM 946 C CA . THR A 1 123 ? -15.405 -0.248 11.501 1.00 94.38 123 THR A CA 1
ATOM 947 C C . THR A 1 123 ? -13.996 -0.497 12.036 1.00 94.38 123 THR A C 1
ATOM 949 O O . THR A 1 123 ? -13.097 0.334 11.890 1.00 94.38 123 THR A O 1
ATOM 952 N N . GLN A 1 124 ? -13.787 -1.657 12.665 1.00 95.06 124 GLN A N 1
ATOM 953 C CA . GLN A 1 124 ? -12.494 -2.052 13.227 1.00 95.06 124 GLN A CA 1
ATOM 954 C C . GLN A 1 124 ? -11.808 -3.074 12.327 1.00 95.06 124 GLN A C 1
ATOM 956 O O . GLN A 1 124 ? -12.353 -4.146 12.070 1.00 95.06 124 GLN A O 1
ATOM 961 N N . LEU A 1 125 ? -10.583 -2.769 11.902 1.00 95.81 125 LEU A N 1
ATOM 962 C CA . LEU A 1 125 ? -9.786 -3.641 11.046 1.00 95.81 125 LEU A CA 1
ATOM 963 C C . LEU A 1 125 ? -8.443 -3.957 11.710 1.00 95.81 125 LEU A C 1
ATOM 965 O O . LEU A 1 125 ? -7.785 -3.057 12.244 1.00 95.81 125 LEU A O 1
ATOM 969 N N . PRO A 1 126 ? -7.986 -5.219 11.692 1.00 95.50 126 PRO A N 1
ATOM 970 C CA . PRO A 1 126 ? -6.672 -5.558 12.214 1.00 95.50 126 PRO A CA 1
ATOM 971 C C . PRO A 1 126 ? -5.579 -5.014 11.284 1.00 95.50 126 PRO A C 1
ATOM 973 O O . PRO A 1 126 ? -5.752 -4.941 10.070 1.00 95.50 126 PRO A O 1
ATOM 976 N N . LEU A 1 127 ? -4.400 -4.705 11.836 1.00 93.69 127 LEU A N 1
ATOM 977 C CA . LEU A 1 127 ? -3.300 -4.114 11.050 1.00 93.69 127 LEU A CA 1
ATOM 978 C C . LEU A 1 127 ? -2.870 -4.961 9.841 1.00 93.69 127 LEU A C 1
ATOM 980 O O . LEU A 1 127 ? -2.402 -4.418 8.853 1.00 93.69 127 LEU A O 1
ATOM 984 N N . ARG A 1 128 ? -3.034 -6.288 9.907 1.00 93.25 128 ARG A N 1
ATOM 985 C CA . ARG A 1 128 ? -2.687 -7.211 8.811 1.00 93.25 128 ARG A CA 1
ATOM 986 C C . ARG A 1 128 ? -3.593 -7.094 7.579 1.00 93.25 128 ARG A C 1
ATOM 988 O O . ARG A 1 128 ? -3.227 -7.614 6.527 1.00 93.25 128 ARG A O 1
ATOM 995 N N . ASP A 1 129 ? -4.756 -6.463 7.727 1.00 95.81 129 ASP A N 1
ATOM 996 C CA . ASP A 1 129 ? -5.766 -6.336 6.674 1.00 95.81 129 ASP A CA 1
ATOM 997 C C . ASP A 1 129 ? -5.804 -4.916 6.091 1.00 95.81 129 ASP A C 1
ATOM 999 O O . ASP A 1 129 ? -6.675 -4.605 5.286 1.00 95.81 129 ASP A O 1
ATOM 1003 N N . VAL A 1 130 ? -4.842 -4.061 6.455 1.00 96.69 130 VAL A N 1
ATOM 1004 C CA . VAL A 1 130 ? -4.727 -2.688 5.954 1.00 96.69 130 VAL A CA 1
ATOM 1005 C C . VAL A 1 130 ? -3.293 -2.359 5.542 1.00 96.69 130 VAL A C 1
ATOM 1007 O O . VAL A 1 130 ? -2.330 -2.946 6.032 1.00 96.69 130 VAL A O 1
ATOM 1010 N N . CYS A 1 131 ? -3.145 -1.390 4.646 1.00 97.12 131 CYS A N 1
ATOM 1011 C CA . CYS A 1 131 ? -1.869 -0.830 4.220 1.00 97.12 131 CYS A CA 1
ATOM 1012 C C . CYS A 1 131 ? -1.929 0.691 4.317 1.00 97.12 131 CYS A C 1
ATOM 1014 O O . CYS A 1 131 ? -2.912 1.292 3.901 1.00 97.12 131 CYS A O 1
ATOM 1016 N N . LEU A 1 132 ? -0.885 1.326 4.837 1.00 97.31 132 LEU A N 1
ATOM 1017 C CA . LEU A 1 132 ? -0.737 2.776 4.800 1.00 97.31 132 LEU A CA 1
ATOM 1018 C C . LEU A 1 132 ? -0.667 3.251 3.342 1.00 97.31 132 LEU A C 1
ATOM 1020 O O . LEU A 1 132 ? 0.012 2.637 2.513 1.00 97.31 132 LEU A O 1
ATOM 1024 N N . VAL A 1 133 ? -1.354 4.354 3.061 1.00 96.56 13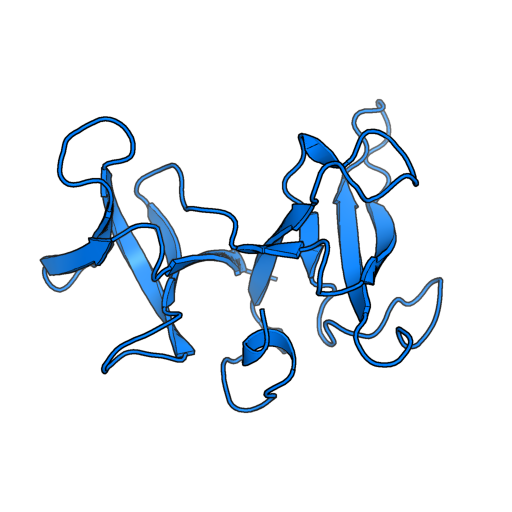3 VAL A N 1
ATOM 1025 C CA . VAL A 1 133 ? -1.257 5.080 1.794 1.00 96.56 133 VAL A CA 1
ATOM 1026 C C . VAL A 1 133 ? -1.106 6.577 2.050 1.00 96.56 133 VAL A C 1
ATOM 1028 O O . VAL A 1 133 ? -1.532 7.088 3.089 1.00 96.56 133 VAL A O 1
ATOM 1031 N N . ILE A 1 134 ? -0.486 7.278 1.107 1.00 94.62 134 ILE A N 1
ATOM 1032 C CA . ILE A 1 134 ? -0.281 8.731 1.138 1.00 94.62 134 ILE A CA 1
ATOM 1033 C C . ILE A 1 134 ? -0.774 9.294 -0.195 1.00 94.62 134 ILE A C 1
ATOM 1035 O O . ILE A 1 134 ? -0.635 8.632 -1.219 1.00 94.62 134 ILE A O 1
ATOM 1039 N N . ALA A 1 135 ? -1.387 10.475 -0.195 1.00 92.31 135 ALA A N 1
ATOM 1040 C CA . ALA A 1 135 ? -1.796 11.123 -1.440 1.00 92.31 135 ALA A CA 1
ATOM 1041 C C . ALA A 1 135 ? -0.572 11.435 -2.325 1.00 92.31 135 ALA A C 1
ATOM 1043 O O . ALA A 1 135 ? 0.499 11.736 -1.792 1.00 92.31 135 ALA A O 1
ATOM 1044 N N . ALA A 1 136 ? -0.751 11.310 -3.644 1.00 83.00 136 ALA A N 1
ATOM 1045 C CA . ALA A 1 136 ? 0.213 11.734 -4.665 1.00 83.00 136 ALA A CA 1
ATOM 1046 C C . ALA A 1 136 ? 0.491 13.242 -4.630 1.00 83.00 136 ALA A C 1
ATOM 1048 O O . ALA A 1 136 ? -0.477 13.999 -4.375 1.00 83.00 136 ALA A O 1
#

pLDDT: mean 88.54, std 10.07, range [49.31, 97.69]

Organism: NCBI:txid870435

Radius of gyration: 14.92 Å; chains: 1; bounding box: 39×28×40 Å

Foldseek 3Di:
DVLLVDPVQAQLQWKWFWKAFAPPPPPDDRNVDIWTQDHPAQQQDPVPGGAPPQWGWTWDFDPDPDRDIDIDIGHVVRIDADFDDAAQFKKAFCDDPCGSDIFGFRGAACPDPPGFTAGPVRDTDHRRGIHTIDTD

Sequence (136 aa):
VSWLFDNDFCNFSKWHVCLRVGLAYNRGTLGKRVVHTTIPDRFFSEKHGVAPPGHVSVTVTSSTVSTIIEHHTIPARDLSPANPTSTGQFCLILKGALQGEIHRINKCQTKKSPKGVVLEDGTQLPLRDVCLVIAA